Protein AF-D1KB16-F1 (afdb_monomer)

pLDDT: mean 93.32, std 7.33, range [47.97, 98.06]

Sequence (67 aa):
MNNRDIGLEILEGLKEVKQHKNGKVKLKTSSLSEPSPAQDIRKKLHLSQSFFASMMGVSVRTVQDWE

Foldseek 3Di:
DDPDDVVVVVVVVVVVVVCVVVVNDDDDDDDDDDDDQLVVVCVVVVHDLCVSCVVVVHDSVVSVVSD

Structure (mmCIF, N/CA/C/O backbone):
data_AF-D1KB16-F1
#
_entry.id   AF-D1KB16-F1
#
loop_
_atom_site.group_PDB
_atom_site.id
_atom_site.type_symbol
_atom_site.label_atom_id
_atom_site.label_alt_id
_atom_site.label_comp_id
_atom_site.label_asym_id
_atom_site.label_entity_id
_atom_site.label_seq_id
_atom_site.pdbx_PDB_ins_code
_atom_site.Cartn_x
_atom_site.Cartn_y
_atom_site.Cartn_z
_atom_site.occupancy
_atom_site.B_iso_or_equiv
_atom_site.auth_seq_id
_atom_site.auth_comp_id
_atom_site.auth_asym_id
_atom_site.auth_atom_id
_atom_site.pdbx_PDB_model_num
ATOM 1 N N . MET A 1 1 ? -19.246 -18.098 37.214 1.00 47.97 1 MET A N 1
ATOM 2 C CA . MET A 1 1 ? -18.865 -17.801 35.816 1.00 47.97 1 MET A CA 1
ATOM 3 C C . MET A 1 1 ? -19.693 -16.609 35.378 1.00 47.97 1 MET A C 1
ATOM 5 O O . MET A 1 1 ? -20.910 -16.703 35.445 1.00 47.97 1 MET A O 1
ATOM 9 N N . ASN A 1 2 ? -19.063 -15.475 35.055 1.00 66.88 2 ASN A N 1
ATOM 10 C CA . ASN A 1 2 ? -19.794 -14.283 34.617 1.00 66.88 2 ASN A CA 1
ATOM 11 C C . ASN A 1 2 ? -20.515 -14.584 33.302 1.00 66.88 2 ASN A C 1
ATOM 13 O O . ASN A 1 2 ? -19.879 -14.989 32.329 1.00 66.88 2 ASN A O 1
ATOM 17 N N . ASN A 1 3 ? -21.834 -14.401 33.299 1.00 77.50 3 ASN A N 1
ATOM 18 C CA . ASN A 1 3 ? -22.665 -14.525 32.112 1.00 77.50 3 ASN A CA 1
ATOM 19 C C . ASN A 1 3 ? -22.411 -13.289 31.238 1.00 77.50 3 ASN A C 1
ATOM 21 O O . ASN A 1 3 ? -22.986 -12.230 31.481 1.00 77.50 3 ASN A O 1
ATOM 25 N N . ARG A 1 4 ? -21.454 -13.384 30.310 1.00 86.62 4 ARG A N 1
ATOM 26 C CA . ARG A 1 4 ? -21.141 -12.294 29.380 1.00 86.62 4 ARG A CA 1
ATOM 27 C C . ARG A 1 4 ? -22.259 -12.159 28.358 1.00 86.62 4 ARG A C 1
ATOM 29 O O . ARG A 1 4 ? -22.563 -13.120 27.654 1.00 86.62 4 ARG A O 1
ATOM 36 N N . ASP A 1 5 ? -22.823 -10.963 28.261 1.00 90.81 5 ASP A N 1
ATOM 37 C CA . ASP A 1 5 ? -23.780 -10.620 27.217 1.00 90.81 5 ASP A CA 1
ATOM 38 C C . ASP A 1 5 ? -23.045 -9.952 26.053 1.00 90.81 5 ASP A C 1
ATOM 40 O O . ASP A 1 5 ? -22.777 -8.751 26.042 1.00 90.81 5 ASP A O 1
ATOM 44 N N . ILE A 1 6 ? -22.719 -10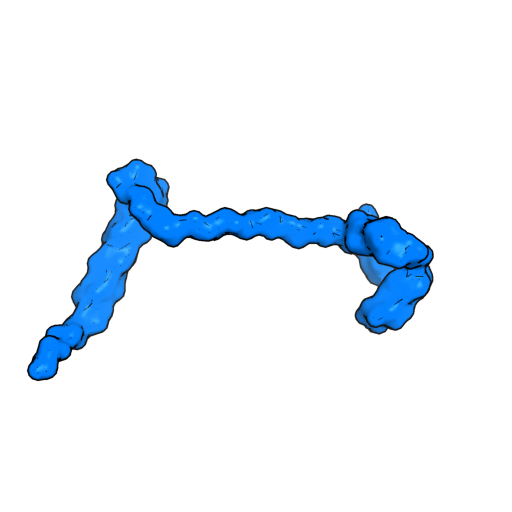.764 25.052 1.00 92.56 6 ILE A N 1
ATOM 45 C CA . ILE A 1 6 ? -22.020 -10.312 23.848 1.00 92.56 6 ILE A CA 1
ATOM 46 C C . ILE A 1 6 ? -22.858 -9.297 23.055 1.00 92.56 6 ILE A C 1
ATOM 48 O O . ILE A 1 6 ? -22.301 -8.408 22.414 1.00 92.56 6 ILE A O 1
ATOM 52 N N . GLY A 1 7 ? -24.190 -9.400 23.098 1.00 92.94 7 GLY A N 1
ATOM 53 C CA . GLY A 1 7 ? -25.076 -8.481 22.387 1.00 92.94 7 GLY A CA 1
ATOM 54 C C . GLY A 1 7 ? -24.993 -7.069 22.958 1.00 92.94 7 GLY A C 1
ATOM 55 O O . GLY A 1 7 ? -24.853 -6.102 22.204 1.00 92.94 7 GLY A O 1
ATOM 56 N N . LEU A 1 8 ? -25.012 -6.954 24.288 1.00 94.44 8 LEU A N 1
ATOM 57 C CA . LEU A 1 8 ? -24.823 -5.677 24.977 1.00 94.44 8 LEU A CA 1
ATOM 58 C C . LEU A 1 8 ? -23.423 -5.099 24.735 1.00 94.44 8 LEU A C 1
ATOM 60 O O . LEU A 1 8 ? -23.321 -3.927 24.371 1.00 94.44 8 LEU A O 1
ATOM 64 N N . GLU A 1 9 ? -22.370 -5.916 24.827 1.00 93.56 9 GLU A N 1
ATOM 65 C CA . GLU A 1 9 ? -20.986 -5.479 24.576 1.00 93.56 9 GLU A CA 1
ATOM 66 C C . GLU A 1 9 ? -20.806 -4.908 23.152 1.00 93.56 9 GLU A C 1
ATOM 68 O O . GLU A 1 9 ? -20.162 -3.874 22.960 1.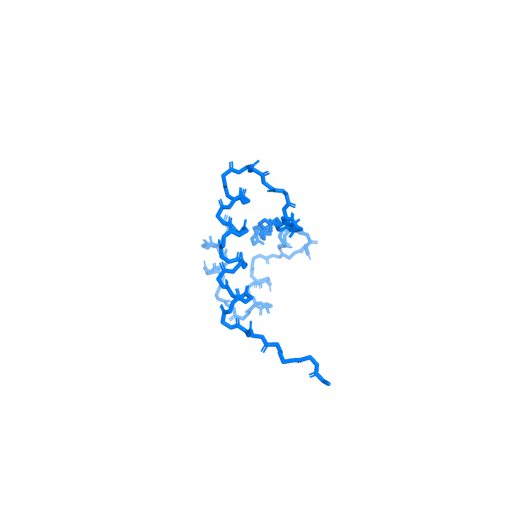00 93.56 9 GLU A O 1
ATOM 73 N N . ILE A 1 10 ? -21.421 -5.528 22.135 1.00 94.69 10 ILE A N 1
ATOM 74 C CA . ILE A 1 10 ? -21.380 -5.023 20.752 1.00 94.69 10 ILE A CA 1
ATOM 75 C C . ILE A 1 10 ? -22.091 -3.668 20.638 1.00 94.69 10 ILE A C 1
ATOM 77 O O . ILE A 1 10 ? -21.575 -2.746 20.000 1.00 94.69 10 ILE A O 1
ATOM 81 N N . LEU A 1 11 ? -23.275 -3.523 21.245 1.00 96.50 11 LEU A N 1
ATOM 82 C CA . LEU A 1 11 ? -24.035 -2.269 21.212 1.00 96.50 11 LEU A CA 1
ATOM 83 C C . LEU A 1 11 ? -23.286 -1.128 21.911 1.00 96.50 11 LEU A C 1
ATOM 85 O O . LEU A 1 11 ? -23.335 0.015 21.446 1.00 96.50 11 LEU A O 1
ATOM 89 N N . GLU A 1 12 ? -22.592 -1.423 23.007 1.00 95.12 12 GLU A N 1
ATOM 90 C CA . GLU A 1 12 ? -21.726 -0.472 23.705 1.00 95.12 12 GLU A CA 1
ATOM 91 C C . GLU A 1 12 ? -20.520 -0.083 22.846 1.00 95.12 12 GLU A C 1
ATOM 93 O O . GLU A 1 12 ? -20.312 1.110 22.607 1.00 95.12 12 GLU A O 1
ATOM 98 N N . GLY A 1 13 ? -19.822 -1.055 22.252 1.00 93.62 13 GLY A N 1
ATOM 99 C 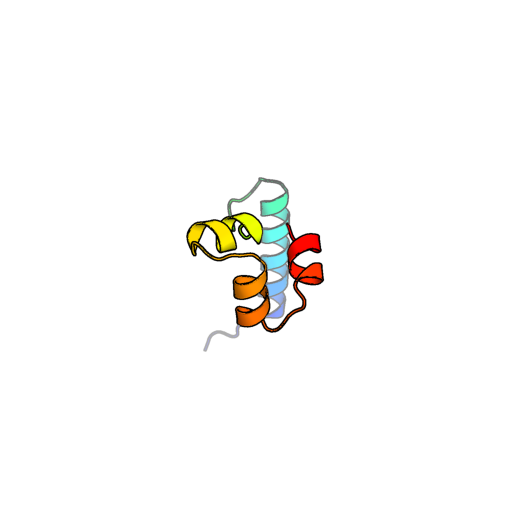CA . GLY A 1 13 ? -18.708 -0.792 21.339 1.00 93.62 13 GLY A CA 1
ATOM 100 C C . GLY A 1 13 ? -19.105 0.085 20.142 1.00 93.62 13 GLY A C 1
ATOM 101 O O . GLY A 1 13 ? -18.384 1.012 19.768 1.00 93.62 13 GLY A O 1
ATOM 102 N N . LEU A 1 14 ? -20.296 -0.117 19.567 1.00 95.19 14 LEU A N 1
ATOM 103 C CA . LEU A 1 14 ? -20.805 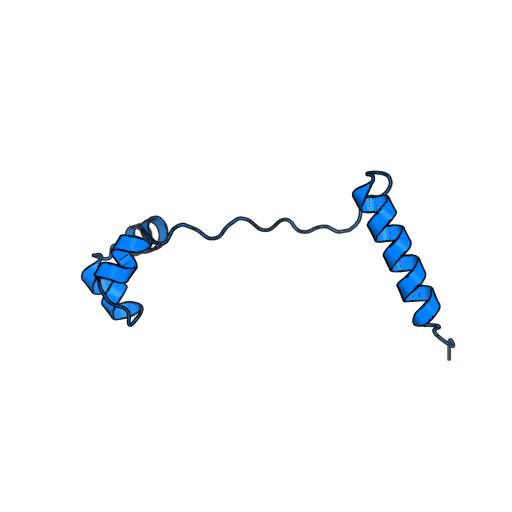0.740 18.487 1.00 95.19 14 LEU A CA 1
ATOM 104 C C . LEU A 1 14 ? -21.050 2.187 18.943 1.00 95.19 14 LEU A C 1
ATOM 106 O O . LEU A 1 14 ? -20.765 3.133 18.195 1.00 95.19 14 LEU A O 1
ATOM 110 N N . LYS A 1 15 ? -21.563 2.385 20.164 1.00 95.31 15 LYS A N 1
ATOM 111 C CA . LYS A 1 15 ? -21.736 3.727 20.744 1.00 95.31 15 LYS A CA 1
ATOM 112 C C . LYS A 1 15 ? -20.382 4.401 20.963 1.00 95.31 15 LYS A C 1
ATOM 114 O O . LYS A 1 15 ? -20.246 5.576 20.618 1.00 95.31 15 LYS A O 1
ATOM 119 N N . GLU A 1 16 ? -19.388 3.671 21.462 1.00 94.19 16 GLU A N 1
ATOM 120 C CA . GLU A 1 16 ? -18.024 4.175 21.654 1.00 94.19 16 GLU A CA 1
ATOM 121 C C . GLU A 1 16 ? -17.374 4.594 20.332 1.00 94.19 16 GLU A C 1
ATOM 123 O O . GLU A 1 16 ? -16.857 5.708 20.227 1.00 94.19 16 GLU A O 1
ATOM 128 N N . VAL A 1 17 ? -17.486 3.776 19.279 1.00 94.56 17 VAL A N 1
ATOM 129 C CA . VAL A 1 17 ? -16.990 4.127 17.935 1.00 94.56 17 VAL A CA 1
ATOM 130 C C . VAL A 1 17 ? -17.651 5.409 17.422 1.00 94.56 17 VAL A C 1
ATOM 132 O O . VAL A 1 17 ? -16.976 6.279 16.866 1.00 94.56 17 VAL A O 1
ATOM 135 N N . LYS A 1 18 ? -18.963 5.581 17.633 1.00 94.88 18 LYS A N 1
ATOM 136 C CA . LYS A 1 18 ? -19.680 6.805 17.237 1.00 94.88 18 LYS A CA 1
ATOM 137 C C . LYS A 1 18 ? -19.193 8.032 18.012 1.00 94.88 18 LYS A C 1
ATOM 139 O O . LYS A 1 18 ? -19.037 9.104 17.430 1.00 94.88 18 LYS A O 1
ATOM 144 N N . GLN A 1 19 ? -18.943 7.898 19.312 1.00 94.88 19 GLN A N 1
ATOM 145 C CA . GLN A 1 19 ? -18.395 8.982 20.132 1.00 94.88 19 GLN A CA 1
ATOM 146 C C . GLN A 1 19 ? -16.957 9.331 19.734 1.00 94.88 19 GLN A C 1
ATOM 148 O O . GLN A 1 19 ? -16.622 10.515 19.674 1.00 94.88 19 GLN A O 1
ATOM 153 N N . HIS A 1 20 ? -16.144 8.328 19.398 1.00 94.19 20 HIS A N 1
ATOM 154 C CA . HIS A 1 20 ? -14.787 8.518 18.899 1.00 94.19 20 HIS A CA 1
ATOM 155 C C . HIS A 1 20 ? -14.759 9.278 17.572 1.00 94.19 20 HIS A C 1
ATOM 157 O O . HIS A 1 20 ? -14.038 10.265 17.449 1.00 94.19 20 HIS A O 1
ATOM 163 N N . LYS A 1 21 ? -15.618 8.900 16.613 1.00 90.81 21 LYS A N 1
ATOM 164 C CA . LYS A 1 21 ? -15.771 9.629 15.339 1.00 90.81 21 LYS A CA 1
ATOM 165 C C . LYS A 1 21 ? -16.221 11.080 15.529 1.00 90.81 21 LYS A C 1
ATOM 167 O O . LYS A 1 21 ? -15.798 11.947 14.777 1.00 90.81 21 LYS A O 1
ATOM 172 N N . ASN A 1 22 ? -17.035 11.351 16.550 1.00 94.19 22 ASN A N 1
ATOM 173 C CA . ASN A 1 22 ? -17.469 12.704 16.912 1.00 94.19 22 ASN A CA 1
ATOM 174 C C . ASN A 1 22 ? -16.425 13.488 17.735 1.00 94.19 22 ASN A C 1
ATOM 176 O O . ASN A 1 22 ? -16.737 14.570 18.228 1.00 94.19 22 ASN A O 1
ATOM 180 N N . GLY A 1 23 ? -15.227 12.935 17.957 1.00 91.19 23 GLY A N 1
ATOM 181 C CA . GLY A 1 23 ? -14.153 13.574 18.723 1.00 91.19 23 GLY A CA 1
ATOM 182 C C . GLY A 1 23 ? -14.383 13.639 20.237 1.00 91.19 23 GLY A C 1
ATOM 183 O O . GLY A 1 23 ? -13.614 14.291 20.937 1.00 91.19 23 GLY A O 1
ATOM 184 N N . LYS A 1 24 ? -15.420 12.973 20.764 1.00 92.19 24 LYS A N 1
ATOM 185 C CA . LYS A 1 24 ? -15.793 13.027 22.191 1.00 92.19 24 LYS A CA 1
ATOM 186 C C . LYS A 1 24 ? -14.954 12.098 23.071 1.00 92.19 24 LYS A C 1
ATOM 188 O O . LYS A 1 24 ? -14.795 12.366 24.255 1.00 92.19 24 LYS A O 1
ATOM 193 N N . VAL A 1 25 ? -14.437 11.010 22.499 1.00 91.25 25 VAL A N 1
ATOM 194 C CA . VAL A 1 25 ? -13.630 9.995 23.197 1.00 91.25 25 VAL A CA 1
ATOM 195 C C . VAL A 1 25 ? -12.406 9.662 22.346 1.00 91.25 25 VAL A C 1
ATOM 197 O O . VAL A 1 25 ? -12.492 9.627 21.119 1.00 91.25 25 VAL A O 1
ATOM 200 N N . LYS A 1 26 ? -11.253 9.407 22.971 1.00 89.94 26 LYS A N 1
ATOM 201 C CA . LYS A 1 26 ? -10.057 8.893 22.288 1.00 89.94 26 LYS A CA 1
ATOM 202 C C . LYS A 1 26 ? -9.964 7.384 22.493 1.00 89.94 26 LYS A C 1
ATOM 204 O O . LYS A 1 26 ? -9.774 6.935 23.616 1.00 89.94 26 LYS A O 1
ATOM 209 N N . LEU A 1 27 ? -10.090 6.623 21.410 1.00 92.94 27 LEU A N 1
ATOM 210 C CA . LEU A 1 27 ? -9.820 5.188 21.399 1.00 92.94 27 LEU A CA 1
ATOM 211 C C . LEU A 1 27 ? -8.354 4.930 21.040 1.00 92.94 27 LEU A C 1
ATOM 213 O O . LEU A 1 27 ? -7.665 5.805 20.508 1.00 92.94 27 LEU A O 1
ATOM 217 N N . LYS A 1 28 ? -7.871 3.719 21.3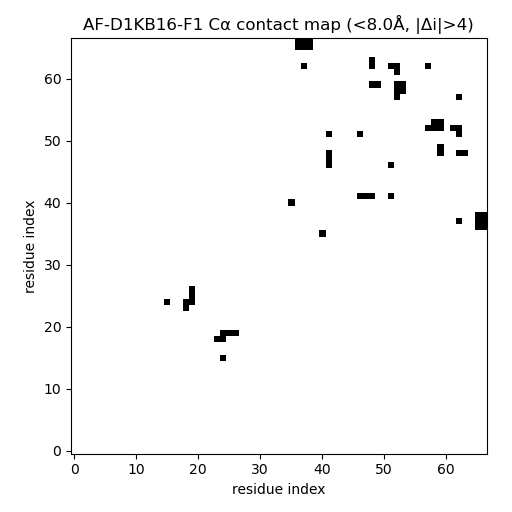38 1.00 91.94 28 LYS A N 1
ATOM 218 C CA . LYS A 1 28 ? -6.567 3.260 20.858 1.00 91.94 28 LYS A CA 1
ATOM 219 C C . LYS A 1 28 ? -6.631 3.151 19.336 1.00 91.94 28 LYS A C 1
ATOM 221 O O . LYS A 1 28 ? -7.253 2.236 18.806 1.00 91.94 28 LYS A O 1
ATOM 226 N N . THR A 1 29 ? -5.952 4.066 18.661 1.00 89.75 29 THR A N 1
ATOM 227 C CA . THR A 1 29 ? -5.911 4.133 17.201 1.00 89.75 29 THR A CA 1
ATOM 228 C C . THR A 1 29 ? -4.473 3.976 16.736 1.00 89.75 29 THR A C 1
ATOM 230 O O . THR A 1 29 ? -3.571 4.634 17.252 1.00 89.75 29 THR A O 1
ATOM 233 N N . SER A 1 30 ? -4.255 3.106 15.756 1.00 92.06 30 SER A N 1
ATOM 234 C CA . SER A 1 30 ? -3.002 3.001 15.013 1.00 92.06 30 SER A CA 1
ATOM 235 C C . SER A 1 30 ? -3.204 3.612 13.633 1.00 92.06 30 SER A C 1
ATOM 237 O O . SER A 1 30 ? -4.113 3.201 12.914 1.00 92.06 30 SER A O 1
ATOM 239 N N . SER A 1 31 ? -2.365 4.578 13.268 1.00 90.06 31 SER A N 1
ATOM 240 C CA . SER A 1 31 ? -2.310 5.075 11.894 1.00 90.06 31 SER A CA 1
ATOM 241 C C . SER A 1 31 ? -1.352 4.209 11.082 1.00 90.06 31 SER A C 1
ATOM 243 O O . SER A 1 31 ? -0.288 3.840 11.582 1.00 90.06 31 SER A O 1
ATOM 245 N N . LEU A 1 32 ? -1.728 3.890 9.847 1.00 92.38 32 LEU A N 1
ATOM 246 C CA . LEU A 1 32 ? -0.868 3.205 8.888 1.00 92.38 32 LEU A CA 1
ATOM 247 C C . LEU A 1 32 ? -0.444 4.209 7.820 1.00 92.38 32 LEU A C 1
ATOM 249 O O . LEU A 1 32 ? -1.260 5.003 7.355 1.00 92.38 32 LEU A O 1
ATOM 253 N N . SER A 1 33 ? 0.831 4.178 7.444 1.00 90.94 33 SER A N 1
ATOM 254 C CA . SER A 1 33 ? 1.312 4.913 6.278 1.00 90.94 33 SER A CA 1
ATOM 255 C C . SER A 1 33 ? 0.898 4.192 5.001 1.00 90.94 33 SER A C 1
ATOM 257 O O . SER A 1 33 ? 0.828 2.960 4.976 1.00 90.94 33 SER A O 1
ATOM 259 N N . GLU A 1 34 ? 0.689 4.952 3.931 1.00 91.31 34 GLU A N 1
ATOM 260 C CA . GLU A 1 34 ? 0.504 4.372 2.605 1.00 91.31 34 GLU A CA 1
ATOM 261 C C . GLU A 1 34 ? 1.732 3.542 2.185 1.00 91.31 34 GLU A C 1
ATOM 263 O O . GLU A 1 34 ? 2.861 3.842 2.602 1.00 91.31 34 GLU A O 1
ATOM 268 N N . PRO A 1 35 ? 1.533 2.474 1.389 1.00 90.56 35 PRO A N 1
ATOM 269 C CA . PRO A 1 35 ? 2.644 1.711 0.845 1.00 90.56 35 PRO A CA 1
ATOM 270 C C . PRO A 1 35 ? 3.517 2.599 -0.047 1.00 90.56 35 PR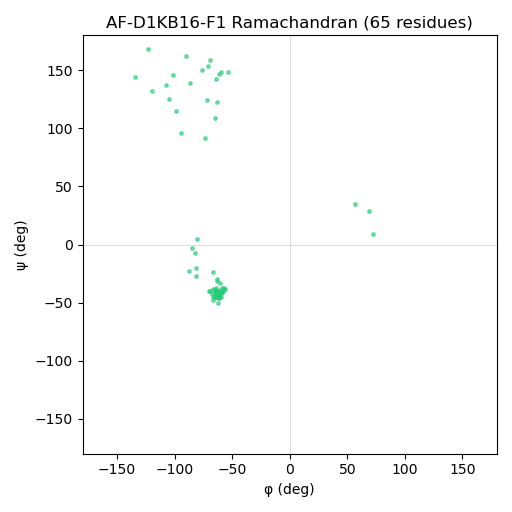O A C 1
ATOM 272 O O . PRO A 1 35 ? 3.029 3.499 -0.728 1.00 90.56 35 PRO A O 1
ATOM 275 N N . SER A 1 36 ? 4.826 2.336 -0.057 1.00 93.25 36 SER A N 1
ATOM 276 C CA . SER A 1 36 ? 5.735 3.059 -0.948 1.00 93.25 36 SER A CA 1
ATOM 277 C C . SER A 1 36 ? 5.399 2.774 -2.420 1.00 93.25 36 SER A C 1
ATOM 279 O O . SER A 1 36 ? 5.100 1.621 -2.749 1.00 93.25 36 SER A O 1
ATOM 281 N N . PRO A 1 37 ? 5.509 3.774 -3.313 1.00 95.06 37 PRO A N 1
ATOM 282 C CA . PRO A 1 37 ? 5.382 3.570 -4.752 1.00 95.06 37 PRO A CA 1
ATOM 283 C C . PRO A 1 37 ? 6.328 2.479 -5.268 1.00 95.06 37 PRO A C 1
ATOM 285 O O . PRO A 1 37 ? 7.452 2.328 -4.775 1.00 95.06 37 PRO A O 1
ATOM 288 N N . ALA A 1 38 ? 5.910 1.753 -6.309 1.00 94.69 38 ALA A N 1
ATOM 289 C CA . ALA A 1 38 ? 6.714 0.683 -6.905 1.00 94.69 38 ALA A CA 1
ATOM 290 C C . ALA A 1 38 ? 8.099 1.186 -7.355 1.00 94.69 38 ALA A C 1
ATOM 292 O O . ALA A 1 38 ? 9.111 0.518 -7.126 1.00 94.69 38 ALA A O 1
ATOM 293 N N . GLN A 1 39 ? 8.153 2.410 -7.894 1.00 96.31 39 GLN A N 1
ATOM 294 C CA . GLN A 1 39 ? 9.389 3.056 -8.328 1.00 96.31 39 GLN A CA 1
ATOM 295 C C . GLN A 1 39 ? 10.393 3.244 -7.181 1.00 96.31 39 GLN A C 1
ATOM 297 O O . GLN A 1 39 ? 11.591 3.009 -7.360 1.00 96.31 39 GLN A O 1
ATOM 302 N N . ASP A 1 40 ? 9.920 3.651 -6.001 1.00 96.94 40 ASP A N 1
ATOM 303 C CA . ASP A 1 40 ? 10.772 3.886 -4.834 1.00 96.94 40 ASP A CA 1
ATOM 304 C C . ASP A 1 40 ? 11.340 2.577 -4.297 1.00 96.94 40 ASP A C 1
ATOM 306 O O . ASP A 1 40 ? 12.521 2.503 -3.952 1.00 96.94 40 ASP A O 1
ATOM 310 N N . ILE A 1 41 ? 10.521 1.523 -4.275 1.00 95.81 41 ILE A N 1
ATOM 311 C CA . ILE A 1 41 ? 10.954 0.178 -3.892 1.00 95.81 41 ILE A CA 1
ATOM 312 C C . ILE A 1 41 ? 12.028 -0.313 -4.869 1.00 95.81 41 ILE A C 1
ATOM 314 O O . ILE A 1 41 ? 13.115 -0.701 -4.440 1.00 95.81 41 ILE A O 1
ATOM 318 N N . ARG A 1 42 ? 11.780 -0.229 -6.183 1.00 96.94 42 ARG A N 1
ATOM 319 C CA . ARG A 1 42 ? 12.742 -0.660 -7.208 1.00 96.94 42 ARG A CA 1
ATOM 320 C C . ARG A 1 42 ? 14.068 0.096 -7.114 1.00 96.94 42 ARG A C 1
ATOM 322 O O . ARG A 1 42 ? 15.131 -0.523 -7.188 1.00 96.94 42 ARG A O 1
ATOM 329 N N . LYS A 1 43 ? 14.018 1.425 -6.955 1.00 97.00 43 LYS A N 1
ATOM 330 C CA . LYS A 1 43 ? 15.214 2.272 -6.821 1.00 97.00 43 LYS A CA 1
ATOM 331 C C . LYS A 1 43 ? 16.015 1.922 -5.567 1.00 97.00 43 LYS A C 1
ATOM 333 O O . LYS A 1 43 ? 17.235 1.822 -5.663 1.00 97.00 43 LYS A O 1
ATOM 338 N N . LYS A 1 44 ? 15.353 1.676 -4.428 1.00 97.19 44 LYS A N 1
ATOM 339 C CA . LYS A 1 44 ? 16.007 1.226 -3.182 1.00 97.19 44 LYS A CA 1
ATOM 340 C C . LYS A 1 44 ? 16.683 -0.138 -3.321 1.00 97.19 44 LYS A C 1
ATOM 342 O O . LYS A 1 44 ? 17.675 -0.390 -2.651 1.00 97.19 44 LYS A O 1
ATOM 347 N N . LEU A 1 45 ? 16.159 -1.001 -4.188 1.00 96.19 45 LEU A N 1
ATOM 348 C CA . LEU A 1 45 ? 16.751 -2.304 -4.496 1.00 96.19 45 LEU A CA 1
ATOM 349 C C . LEU A 1 45 ? 17.841 -2.237 -5.581 1.00 96.19 45 LEU A C 1
ATOM 351 O O . LEU A 1 45 ? 18.447 -3.258 -5.888 1.00 96.19 45 LEU A O 1
ATOM 355 N N . HIS A 1 46 ? 18.096 -1.061 -6.168 1.00 97.06 46 HIS A N 1
ATOM 356 C CA . HIS A 1 46 ? 19.057 -0.857 -7.259 1.00 97.06 46 HIS A CA 1
ATOM 357 C C . HIS A 1 46 ? 18.793 -1.722 -8.504 1.00 97.06 46 HIS A C 1
ATOM 359 O O . HIS A 1 46 ? 19.721 -2.139 -9.196 1.00 97.06 46 HIS A O 1
ATOM 365 N N . LEU A 1 47 ? 17.518 -1.975 -8.814 1.00 97.06 47 LEU A N 1
ATOM 366 C CA . LEU A 1 47 ? 17.122 -2.835 -9.930 1.00 97.06 47 LEU A CA 1
ATOM 367 C C . LEU A 1 47 ? 16.686 -2.031 -11.161 1.00 97.06 47 LEU A C 1
ATOM 369 O O . LEU A 1 47 ? 16.042 -0.979 -11.061 1.00 97.06 47 LEU A O 1
ATOM 373 N N . SER A 1 48 ? 16.980 -2.559 -12.350 1.00 97.88 48 SER A N 1
ATOM 374 C CA . SER A 1 48 ? 16.346 -2.098 -13.589 1.00 97.88 48 SER A CA 1
ATOM 375 C C . SER A 1 48 ? 14.862 -2.493 -13.610 1.00 97.88 48 SER A C 1
ATOM 377 O O . SER A 1 48 ? 14.451 -3.425 -12.916 1.00 97.88 48 SER A O 1
ATOM 379 N N . GLN A 1 49 ? 14.042 -1.815 -14.422 1.00 97.75 49 GLN A N 1
ATOM 380 C CA . GLN A 1 49 ? 12.624 -2.178 -14.579 1.00 97.75 49 GLN A CA 1
ATOM 381 C C . GLN A 1 49 ? 12.451 -3.619 -15.077 1.00 97.75 49 GLN A C 1
ATOM 383 O O . GLN A 1 49 ? 11.565 -4.323 -14.605 1.00 97.75 49 GLN A O 1
ATOM 388 N N . SER A 1 50 ? 13.320 -4.086 -15.980 1.00 97.81 50 SER A N 1
ATOM 389 C CA . SER A 1 50 ? 13.261 -5.451 -16.512 1.00 97.81 50 SER A CA 1
ATOM 390 C C . SER A 1 50 ? 13.586 -6.513 -15.465 1.00 97.81 50 SER A C 1
ATOM 392 O O . SER A 1 50 ? 12.878 -7.514 -15.373 1.00 97.81 50 SER A O 1
ATOM 394 N N . PHE A 1 51 ? 14.611 -6.287 -14.641 1.00 97.81 51 PHE A N 1
ATOM 395 C CA . PHE A 1 51 ? 14.968 -7.223 -13.577 1.00 97.81 51 PHE A CA 1
ATOM 396 C C . PHE A 1 51 ? 13.922 -7.220 -12.456 1.00 97.81 51 PHE A C 1
ATOM 398 O O . PHE A 1 51 ? 13.527 -8.279 -11.978 1.00 97.81 51 PHE A O 1
ATOM 405 N N . PHE A 1 52 ? 13.405 -6.043 -12.090 1.00 97.88 52 PHE A N 1
ATOM 406 C CA . PHE A 1 52 ? 12.314 -5.922 -11.122 1.00 97.88 52 PHE A CA 1
ATOM 407 C C . PHE A 1 52 ? 11.035 -6.621 -11.608 1.00 97.88 52 PHE A C 1
ATOM 409 O O . PHE A 1 52 ? 10.427 -7.374 -10.853 1.00 97.88 52 PHE A O 1
ATOM 416 N N . ALA A 1 53 ? 10.669 -6.459 -12.883 1.00 97.94 53 ALA A N 1
ATOM 417 C CA . ALA A 1 53 ? 9.538 -7.162 -13.490 1.00 97.94 53 ALA A CA 1
ATOM 418 C C . ALA A 1 53 ? 9.727 -8.689 -13.466 1.00 97.94 53 ALA A C 1
ATOM 420 O O . ALA A 1 53 ? 8.815 -9.415 -13.072 1.00 97.94 53 ALA A O 1
ATOM 421 N N . SER A 1 54 ? 10.930 -9.172 -13.802 1.00 97.75 54 SER A N 1
ATOM 422 C CA . SER A 1 54 ? 11.270 -10.599 -13.735 1.00 97.75 54 SER A CA 1
ATOM 423 C C . SER A 1 54 ? 11.191 -11.155 -12.312 1.00 97.75 54 SER A C 1
ATOM 425 O O . SER A 1 54 ? 10.723 -12.274 -12.131 1.00 97.75 54 SER A O 1
ATOM 427 N N . MET A 1 55 ? 11.633 -10.391 -11.308 1.00 96.75 55 MET A N 1
ATOM 428 C CA . MET A 1 55 ? 11.549 -10.772 -9.894 1.00 96.75 55 MET A CA 1
ATOM 429 C C . MET A 1 55 ? 10.093 -10.878 -9.424 1.00 96.75 55 MET A C 1
ATOM 431 O O . MET A 1 55 ? 9.747 -11.787 -8.677 1.00 96.75 55 MET A O 1
ATOM 435 N N . MET A 1 56 ? 9.243 -9.959 -9.882 1.00 95.75 56 MET A N 1
ATOM 436 C CA . MET A 1 56 ? 7.823 -9.899 -9.530 1.00 95.75 56 MET A CA 1
ATOM 437 C C . MET A 1 56 ? 6.945 -10.846 -10.367 1.00 95.75 56 MET A C 1
ATOM 439 O O . MET A 1 56 ? 5.758 -10.979 -10.080 1.00 95.75 56 MET A O 1
ATOM 443 N N . GLY A 1 57 ? 7.496 -11.495 -11.400 1.00 97.25 57 GLY A N 1
ATOM 444 C CA . GLY A 1 57 ? 6.751 -12.398 -12.283 1.00 97.25 57 GLY A CA 1
ATOM 445 C C . GLY A 1 57 ? 5.727 -11.690 -13.178 1.00 97.25 57 GLY A C 1
ATOM 446 O O . GLY A 1 57 ? 4.707 -12.279 -13.526 1.00 97.25 57 GLY A O 1
ATOM 447 N N . VAL A 1 58 ? 5.977 -10.427 -13.539 1.00 97.75 58 VAL A N 1
ATOM 448 C CA . VAL A 1 58 ? 5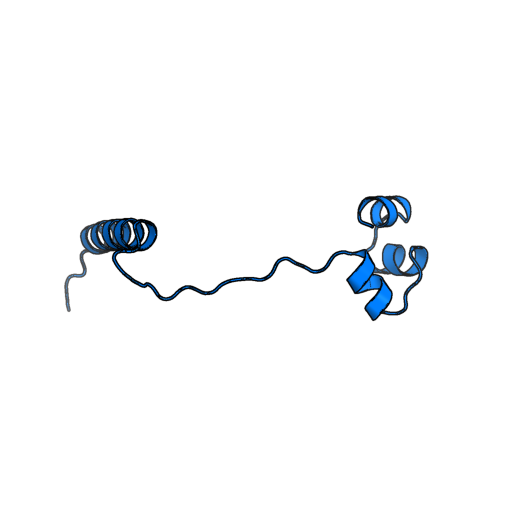.081 -9.606 -14.372 1.00 97.75 58 VAL A CA 1
ATOM 449 C C . VAL A 1 58 ? 5.794 -9.089 -15.621 1.00 97.75 58 VAL A C 1
ATOM 451 O O . VAL A 1 58 ? 7.016 -9.166 -15.747 1.00 97.75 58 VAL A O 1
ATOM 454 N N . SER A 1 59 ? 5.033 -8.536 -16.567 1.00 98.06 59 SER A N 1
ATOM 455 C CA . SER A 1 59 ? 5.622 -7.896 -17.744 1.00 98.06 59 SER A CA 1
ATOM 456 C C . SER A 1 59 ? 6.318 -6.578 -17.378 1.00 98.06 59 SER A C 1
ATOM 458 O O . SER A 1 59 ? 5.914 -5.883 -16.445 1.00 98.06 59 SER A O 1
ATOM 460 N N . VAL A 1 60 ? 7.322 -6.177 -18.164 1.00 97.75 60 VAL A N 1
ATOM 461 C CA . VAL A 1 60 ? 7.965 -4.856 -18.014 1.00 97.75 60 VAL A CA 1
ATOM 462 C C . VAL A 1 60 ? 6.939 -3.726 -18.139 1.00 97.75 60 VAL A C 1
ATOM 464 O O . VAL A 1 60 ? 7.004 -2.753 -17.392 1.00 97.75 60 VAL A O 1
ATOM 467 N N . ARG A 1 61 ? 5.955 -3.883 -19.036 1.00 97.88 61 ARG A N 1
ATOM 468 C CA . ARG A 1 61 ? 4.883 -2.903 -19.238 1.00 97.88 61 ARG A CA 1
ATOM 469 C C . ARG A 1 61 ? 4.053 -2.697 -17.970 1.00 97.88 61 ARG A C 1
ATOM 471 O O . ARG A 1 61 ? 3.739 -1.561 -17.652 1.00 97.88 61 ARG A O 1
ATOM 478 N N . THR A 1 62 ? 3.786 -3.769 -17.223 1.00 97.62 62 THR A N 1
ATOM 479 C CA . THR A 1 62 ? 3.070 -3.717 -15.939 1.00 97.62 62 THR A CA 1
ATOM 480 C C . THR A 1 62 ? 3.817 -2.873 -14.909 1.00 97.62 62 THR A C 1
ATOM 482 O O . THR A 1 62 ? 3.206 -2.039 -14.255 1.00 97.62 62 THR A O 1
ATOM 485 N N . VAL A 1 63 ? 5.141 -3.036 -14.797 1.00 97.31 63 VAL A N 1
ATOM 486 C CA . VAL A 1 63 ? 5.957 -2.192 -13.906 1.00 97.31 63 VAL A CA 1
ATOM 487 C C . VAL A 1 63 ? 5.932 -0.734 -14.366 1.00 97.31 63 VAL A C 1
ATOM 489 O O . VAL A 1 63 ? 5.810 0.152 -13.535 1.00 97.31 63 VAL A O 1
ATOM 492 N N . GLN A 1 64 ? 5.986 -0.476 -15.673 1.00 96.69 64 GLN A N 1
ATOM 493 C CA . GLN A 1 64 ? 5.893 0.883 -16.225 1.00 96.69 64 GLN A CA 1
ATOM 494 C C . GLN A 1 64 ? 4.527 1.546 -16.016 1.00 96.69 64 GLN A C 1
ATOM 496 O O . GLN A 1 64 ? 4.456 2.761 -16.066 1.00 96.69 64 GLN A O 1
ATOM 501 N N . ASP A 1 65 ? 3.452 0.777 -15.830 1.00 97.12 65 ASP A N 1
ATOM 502 C CA . ASP A 1 65 ? 2.132 1.321 -15.480 1.00 97.12 65 ASP A CA 1
ATOM 503 C C . ASP A 1 65 ? 1.997 1.622 -13.979 1.00 97.12 65 ASP A C 1
ATOM 505 O O . ASP A 1 65 ? 1.118 2.385 -13.581 1.00 97.12 65 ASP A O 1
ATOM 509 N N . TRP A 1 66 ? 2.836 1.012 -13.137 1.00 94.69 66 TRP A N 1
ATOM 510 C CA . TRP A 1 66 ? 2.882 1.279 -11.695 1.00 94.69 66 TRP A CA 1
ATOM 511 C C . TRP A 1 66 ? 3.807 2.440 -11.317 1.00 94.69 66 TRP A C 1
ATOM 513 O O . TRP A 1 66 ? 3.678 2.973 -10.214 1.00 94.69 66 TRP A O 1
ATOM 523 N N . GLU A 1 67 ? 4.776 2.761 -12.177 1.00 91.62 67 GLU A N 1
ATOM 524 C CA . GLU A 1 67 ? 5.761 3.839 -11.994 1.00 91.62 67 GLU A CA 1
ATOM 525 C C . GLU A 1 67 ? 5.355 5.116 -12.726 1.00 91.62 67 GLU A C 1
ATOM 527 O O . GLU A 1 67 ? 5.541 6.192 -12.117 1.00 91.62 67 GLU A O 1
#

Nearest PDB structures (foldseek):
  4y13-assembly1_A  TM=4.064E-01  e=1.711E+00  Escherichia coli O157:H7
  8dq1-assembly1_D  TM=3.957E-01  e=2.723E+00  Pseudomonas aeruginosa
  7r3e-assembly1_A  TM=4.0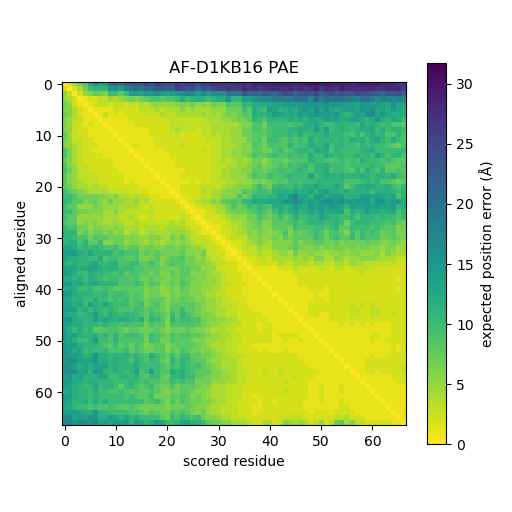60E-01  e=3.323E+00  Pseudomonas aeruginosa PAO1
  7r3e-assembly1_B  TM=3.807E-01  e=2.723E+00  Pseudomonas aeruginosa PAO1
  7r3i-assembly1_A  TM=4.091E-01  e=4.949E+00  Pseudomonas aeruginosa PAO1

Secondary structure (DSSP, 8-state):
-----HHHHHHHHHHHHHHHHTTSS-------PPPPPHHHHHHHTT--HHHHHHHHTS-HHHHHHH-

Mean predicted aligned error: 6.73 Å

Solvent-accessible surface area (backbone atoms only — not comparable to full-atom values): 4272 Å² total; per-residue (Å²): 129,86,83,77,57,65,69,58,52,51,56,51,52,53,52,50,53,53,36,32,77,69,67,76,44,88,71,98,76,84,88,79,78,80,80,78,55,59,51,59,54,37,57,75,69,73,48,53,65,61,59,46,14,61,74,70,73,48,53,51,67,59,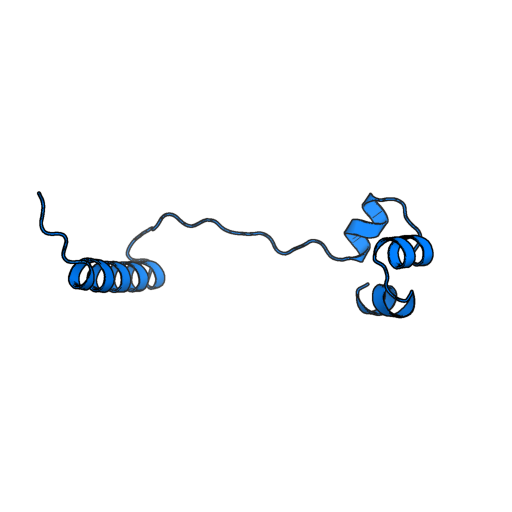50,61,74,61,89

Radius of gyration: 23.0 Å; Cα contacts (8 Å, |Δi|>4): 32; chains: 1; bounding box: 44×31×55 Å